Protein AF-C7N797-F1 (afdb_monomer)

Solvent-accessible surface area (backbone atoms only — not comparable to full-atom values): 4522 Å² total; per-residue (Å²): 132,85,80,53,76,70,62,59,72,73,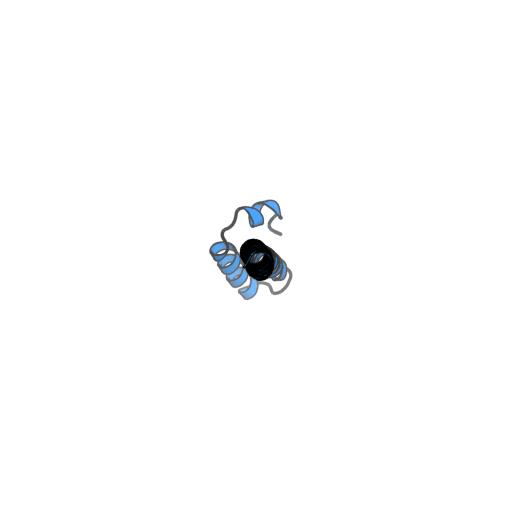48,50,75,67,55,43,49,54,52,35,58,57,42,53,75,77,40,81,79,82,44,63,60,48,54,53,51,51,51,52,53,50,50,50,54,50,50,54,52,48,53,53,50,52,52,51,51,52,51,52,51,50,52,52,50,53,53,50,53,52,50,52,51,51,66,70,77,102

Organism: Slackia heliotrinireducens (strain ATCC 29202 / DSM 20476 / NCTC 11029 / RHS 1) (NCBI:txid471855)

Radius of gyration: 24.35 Å; Cα contacts (8 Å, |Δi|>4): 14; chains: 1; bounding box: 55×19×66 Å

Foldseek 3Di:
DDDDPVVLVVDDLVRLVVVLVVCVVPDVPPSVVSVVVVVVVVVVVVVVVVVVVVVVVVVVVVVVVVVVVVVVVVVVVD

pLDDT: mean 83.98, std 11.48, range [44.59, 97.38]

Secondary structure (DSSP, 8-state):
-PPPHHHHHHS-HHHHHHHHHHHHTT--TT-HHHHHHHHHHHHHHHHHHHHHHHHHHHHHHHHHHHHHHHHHHHHHH-

Structure (mmCIF, N/CA/C/O backbone):
data_AF-C7N797-F1
#
_entry.id   AF-C7N797-F1
#
loop_
_atom_site.group_PDB
_atom_site.id
_atom_site.type_symbol
_atom_site.label_atom_id
_atom_site.label_alt_id
_atom_site.label_comp_id
_atom_site.label_asym_id
_atom_site.label_entity_id
_atom_site.label_seq_id
_atom_site.pdbx_PDB_ins_code
_atom_site.Cartn_x
_atom_site.Cartn_y
_atom_site.Cartn_z
_atom_site.occupancy
_atom_site.B_iso_or_equiv
_atom_site.auth_seq_id
_atom_site.auth_comp_id
_atom_site.auth_asym_id
_atom_site.auth_atom_id
_atom_site.pdbx_PDB_model_num
ATOM 1 N N . MET A 1 1 ? -22.444 2.368 26.003 1.00 44.59 1 MET A N 1
ATOM 2 C CA . MET A 1 1 ? -22.867 2.913 24.694 1.00 44.59 1 MET A CA 1
ATOM 3 C C . MET A 1 1 ? -21.799 2.531 23.688 1.00 44.59 1 MET A C 1
ATOM 5 O O . MET A 1 1 ? -20.632 2.738 23.983 1.00 44.59 1 MET A O 1
ATOM 9 N N . SER A 1 2 ? -22.181 1.895 22.581 1.00 53.28 2 SER A N 1
ATOM 10 C CA . SER A 1 2 ? -21.269 1.564 21.480 1.00 53.28 2 SER A CA 1
ATOM 11 C C . SER A 1 2 ? -20.811 2.867 20.830 1.00 53.28 2 SER A C 1
ATOM 13 O O . SER A 1 2 ? -21.661 3.595 20.323 1.00 53.28 2 SER A O 1
ATOM 15 N N . SER A 1 3 ? -19.515 3.179 20.858 1.00 60.62 3 SER A N 1
ATOM 16 C CA . SER A 1 3 ? -18.960 4.291 20.075 1.00 60.62 3 SER A CA 1
ATOM 17 C C . SER A 1 3 ? -19.320 4.113 18.597 1.00 60.62 3 SER A C 1
ATOM 19 O O . SER A 1 3 ? -19.359 2.981 18.102 1.00 60.62 3 SER A O 1
ATOM 21 N N . SER A 1 4 ? -19.643 5.202 17.898 1.00 69.94 4 SER A N 1
ATOM 22 C CA . SER A 1 4 ? -19.985 5.116 16.472 1.00 69.94 4 SER A CA 1
ATOM 23 C C . SER A 1 4 ? -18.715 4.976 15.633 1.00 69.94 4 SER A C 1
ATOM 25 O O . SER A 1 4 ? -17.703 5.592 15.953 1.00 69.94 4 SER A O 1
ATOM 27 N N . TYR A 1 5 ? -18.764 4.217 14.531 1.00 65.00 5 TYR A N 1
ATOM 28 C CA . TYR A 1 5 ? -17.623 4.003 13.621 1.00 65.00 5 TYR A CA 1
ATOM 29 C C . TYR A 1 5 ? -16.932 5.308 13.171 1.00 65.00 5 TYR A C 1
ATOM 31 O O . TYR A 1 5 ? -15.720 5.355 12.974 1.00 65.00 5 TYR A O 1
ATOM 39 N N . SER A 1 6 ? -17.700 6.388 13.044 1.00 66.06 6 SER A N 1
ATOM 40 C CA . SER A 1 6 ? -17.212 7.737 12.746 1.00 66.06 6 SER A CA 1
ATOM 41 C C . SER A 1 6 ? -16.273 8.288 13.821 1.00 66.06 6 SER A C 1
ATOM 43 O O . SER A 1 6 ? -15.209 8.794 13.481 1.00 66.06 6 SER A O 1
ATOM 45 N N . GLU A 1 7 ? -16.613 8.128 15.101 1.00 70.00 7 GLU A N 1
ATOM 46 C CA . GLU A 1 7 ? -15.792 8.630 16.213 1.00 70.00 7 GLU A CA 1
ATOM 47 C C . GLU A 1 7 ? -14.438 7.922 16.278 1.00 70.00 7 GLU A C 1
ATOM 49 O O . GLU A 1 7 ? -13.437 8.518 16.644 1.00 70.00 7 GLU A O 1
ATOM 54 N N . LEU A 1 8 ? -14.375 6.657 15.873 1.00 69.56 8 LEU A N 1
ATOM 55 C CA . LEU A 1 8 ? -13.128 5.891 15.849 1.00 69.56 8 LEU A CA 1
ATOM 56 C C . LEU A 1 8 ? -12.135 6.319 14.807 1.00 69.56 8 LEU A C 1
ATOM 58 O O . LEU A 1 8 ? -10.930 6.176 14.992 1.00 69.56 8 LEU A O 1
ATOM 62 N N . LYS A 1 9 ? -12.657 6.781 13.680 1.00 71.69 9 LYS A N 1
ATOM 63 C CA . LYS A 1 9 ? -11.833 7.227 12.574 1.00 71.69 9 LYS A CA 1
ATOM 64 C C . LYS A 1 9 ? -11.120 8.533 12.919 1.00 71.69 9 LYS A C 1
ATOM 66 O O . LYS A 1 9 ? -10.048 8.786 12.381 1.00 71.69 9 LYS A O 1
ATOM 71 N N . GLU A 1 10 ? -11.704 9.328 13.810 1.00 79.31 10 GLU A N 1
ATOM 72 C CA . GLU A 1 10 ? -11.152 10.603 14.267 1.00 79.31 10 GLU A CA 1
ATOM 73 C C . GLU A 1 10 ? -10.132 10.447 15.403 1.00 79.31 10 GLU A C 1
ATOM 75 O O . GLU A 1 10 ? -9.305 11.334 15.591 1.00 79.31 10 GLU A O 1
ATOM 80 N N . LEU A 1 11 ? -10.137 9.316 16.120 1.00 78.94 11 LEU A N 1
ATOM 81 C CA . LEU A 1 11 ? -9.190 9.053 17.208 1.00 78.94 11 LEU A CA 1
ATOM 82 C C . LEU A 1 11 ? -7.787 8.735 16.700 1.00 78.94 11 LEU A C 1
ATOM 84 O O . LEU A 1 11 ? -7.610 8.030 15.694 1.00 78.94 11 LEU A O 1
ATOM 88 N N . SER A 1 12 ? -6.786 9.183 17.457 1.00 81.38 12 SER A N 1
ATOM 89 C CA . SER A 1 12 ? -5.405 8.743 17.259 1.00 81.38 12 SER A CA 1
ATOM 90 C C . SER A 1 12 ? -5.230 7.271 17.659 1.00 81.38 12 SER A C 1
ATOM 92 O O . SER A 1 12 ? -6.019 6.722 18.431 1.00 81.38 12 SER A O 1
ATOM 94 N N . ASP A 1 13 ? -4.186 6.617 17.141 1.00 82.12 13 ASP A N 1
ATOM 95 C CA . ASP A 1 13 ? -3.860 5.229 17.505 1.00 82.12 13 ASP A CA 1
ATOM 96 C C . ASP A 1 13 ? -3.636 5.090 19.027 1.00 82.12 13 ASP A C 1
ATOM 98 O O . ASP A 1 13 ? -4.076 4.120 19.641 1.00 82.12 13 ASP A O 1
ATOM 102 N N . GLU A 1 14 ? -3.024 6.094 19.661 1.00 81.56 14 GLU A N 1
ATOM 103 C CA . GLU A 1 14 ? -2.780 6.135 21.110 1.00 81.56 14 GLU A CA 1
ATOM 104 C C . GLU A 1 14 ? -4.082 6.267 21.911 1.00 81.56 14 GLU A C 1
ATOM 106 O O . GLU A 1 14 ? -4.257 5.611 22.939 1.00 81.56 14 GLU A O 1
ATOM 111 N N . GLU A 1 15 ? -5.027 7.073 21.426 1.00 81.44 15 GLU A N 1
ATOM 112 C CA . GLU A 1 15 ? -6.344 7.224 22.046 1.00 81.44 15 GLU A CA 1
ATOM 113 C C . GLU A 1 15 ? -7.206 5.965 21.886 1.00 81.44 15 GLU A C 1
ATOM 115 O O . GLU A 1 15 ? -7.925 5.590 22.816 1.00 81.44 15 GLU A O 1
ATOM 120 N N . LEU A 1 16 ? -7.116 5.287 20.736 1.00 82.75 16 LEU A N 1
ATOM 121 C CA . LEU A 1 16 ? -7.736 3.980 20.489 1.00 82.75 16 LEU A CA 1
ATOM 122 C C . LEU A 1 16 ? -7.234 2.935 21.495 1.00 82.75 16 LEU A C 1
ATOM 124 O O . LEU A 1 16 ? -8.048 2.233 22.097 1.00 82.75 16 LEU A O 1
ATOM 128 N N . ILE A 1 17 ? -5.919 2.877 21.727 1.00 83.81 17 ILE A N 1
ATOM 129 C CA . ILE A 1 17 ? -5.298 1.964 22.699 1.00 83.81 17 ILE A CA 1
ATOM 130 C C . ILE A 1 17 ? -5.730 2.317 24.128 1.00 83.81 17 ILE A C 1
ATOM 132 O O . ILE A 1 17 ? -6.162 1.444 24.878 1.00 83.81 17 ILE A O 1
ATOM 136 N N . ALA A 1 18 ? -5.702 3.599 24.504 1.00 83.94 18 ALA A N 1
ATOM 137 C CA . ALA A 1 18 ? -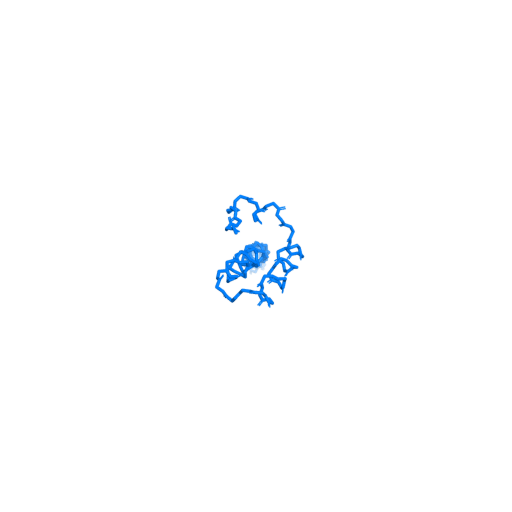6.100 4.031 25.843 1.00 83.94 18 ALA A CA 1
ATOM 138 C C . ALA A 1 18 ? -7.576 3.712 26.152 1.00 83.94 18 ALA A C 1
ATOM 140 O O . ALA A 1 18 ? -7.909 3.292 27.265 1.00 83.94 18 ALA A O 1
ATOM 141 N N . ARG A 1 19 ? -8.473 3.882 25.169 1.00 80.94 19 ARG A N 1
ATOM 142 C CA . ARG A 1 19 ? -9.896 3.532 25.307 1.00 80.94 19 A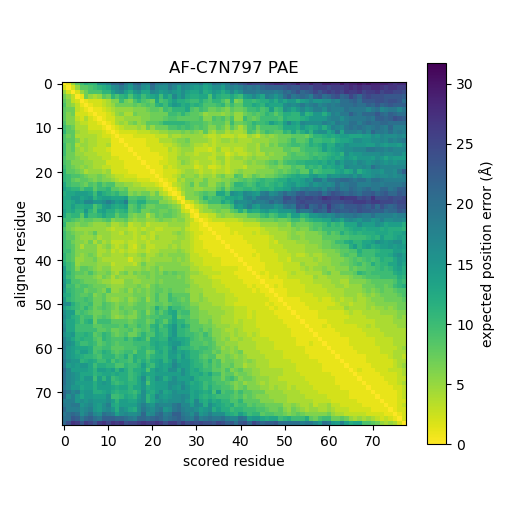RG A CA 1
ATOM 143 C C . ARG A 1 19 ? -10.115 2.025 25.346 1.00 80.94 19 ARG A C 1
ATOM 145 O O . ARG A 1 19 ? -10.901 1.570 26.178 1.00 80.94 19 ARG A O 1
ATOM 152 N N . HIS A 1 20 ? -9.399 1.265 24.516 1.00 82.94 20 HIS A N 1
ATOM 153 C CA . HIS A 1 20 ? -9.382 -0.194 24.580 1.00 82.94 20 HIS A CA 1
ATOM 154 C C . HIS A 1 20 ? -8.988 -0.672 25.982 1.00 82.94 20 HIS A C 1
ATOM 156 O O . HIS A 1 20 ? -9.748 -1.402 26.608 1.00 82.94 20 HIS A O 1
ATOM 162 N N . ASP A 1 21 ? -7.861 -0.209 26.521 1.00 80.88 21 ASP A N 1
ATOM 163 C CA . ASP A 1 21 ? -7.338 -0.675 27.810 1.00 80.88 21 ASP A CA 1
ATOM 164 C C . ASP A 1 21 ? -8.246 -0.308 28.987 1.00 80.88 21 ASP A C 1
ATOM 166 O O . ASP A 1 21 ? -8.362 -1.060 29.957 1.00 80.88 21 ASP A O 1
ATOM 170 N N . ASN A 1 22 ? -8.928 0.835 28.906 1.00 80.12 22 ASN A N 1
ATOM 171 C CA . ASN A 1 22 ? -9.895 1.255 29.914 1.00 80.12 22 ASN A CA 1
ATOM 172 C C . ASN A 1 22 ? -11.176 0.398 29.860 1.00 80.12 22 ASN A C 1
ATOM 174 O O . ASN A 1 22 ? -11.675 -0.065 30.890 1.00 80.12 22 ASN A O 1
ATOM 178 N N . HIS A 1 23 ? -11.684 0.119 28.657 1.00 78.50 23 HIS A N 1
ATOM 179 C CA . HIS A 1 23 ? -12.880 -0.705 28.470 1.00 78.50 23 HIS A CA 1
ATOM 180 C C . HIS A 1 23 ? -12.628 -2.195 28.705 1.00 78.50 23 HIS A C 1
ATOM 182 O O . HIS A 1 23 ? -13.462 -2.842 29.332 1.00 78.50 23 HIS A O 1
ATOM 188 N N . ALA A 1 24 ? -11.467 -2.724 28.320 1.00 76.56 24 ALA A 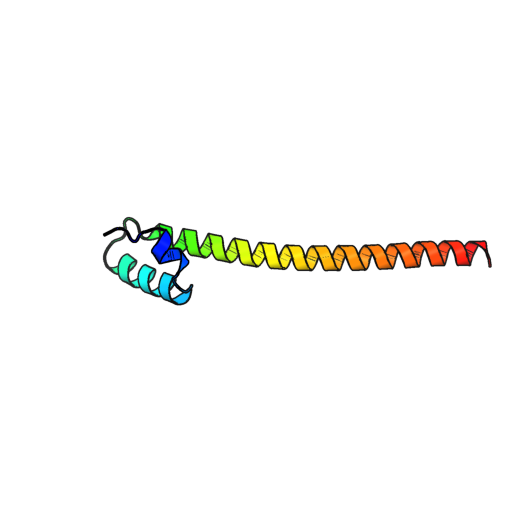N 1
ATOM 189 C CA . ALA A 1 24 ? -11.069 -4.109 28.567 1.00 76.56 24 ALA A CA 1
ATOM 190 C C . ALA A 1 24 ? -10.991 -4.441 30.065 1.00 76.56 24 ALA A C 1
ATOM 192 O O . ALA A 1 24 ? -11.291 -5.563 30.466 1.00 76.56 24 ALA A O 1
ATOM 193 N N . ARG A 1 25 ? -10.648 -3.458 30.912 1.00 74.31 25 ARG A N 1
ATOM 194 C CA . ARG A 1 25 ? -10.630 -3.615 32.378 1.00 74.31 25 ARG A CA 1
ATOM 195 C C . ARG A 1 25 ? -12.018 -3.760 33.000 1.00 74.31 25 ARG A C 1
ATOM 197 O O . ARG A 1 25 ? -12.127 -4.296 34.097 1.00 74.31 25 ARG A O 1
ATOM 204 N N . THR A 1 26 ? -13.058 -3.253 32.342 1.00 72.38 26 THR A N 1
ATOM 205 C CA . THR A 1 26 ? -14.413 -3.136 32.909 1.00 72.38 26 THR A CA 1
ATOM 206 C C . THR A 1 26 ? -15.449 -4.000 32.190 1.00 72.38 26 THR A C 1
ATOM 208 O O . THR A 1 26 ? -16.433 -4.409 32.800 1.00 72.38 26 THR A O 1
ATOM 211 N N . THR A 1 27 ? -15.219 -4.341 30.922 1.00 63.94 27 THR A N 1
ATOM 212 C CA . THR A 1 27 ? -16.143 -5.102 30.073 1.00 63.94 27 THR A CA 1
ATOM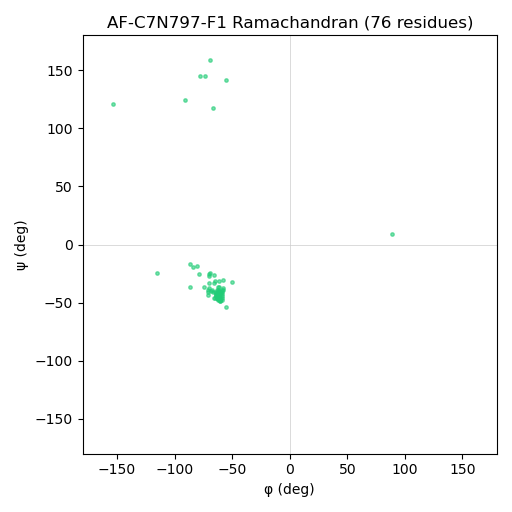 213 C C . THR A 1 27 ? -15.362 -5.858 29.002 1.00 63.94 27 THR A C 1
ATOM 215 O O . THR A 1 27 ? -14.688 -5.251 28.184 1.00 63.94 27 THR A O 1
ATOM 218 N N . SER A 1 28 ? -15.473 -7.188 28.964 1.00 62.84 28 SER A N 1
ATOM 219 C CA . SER A 1 28 ? -14.784 -8.012 27.952 1.00 62.84 28 SER A CA 1
ATOM 220 C C . SER A 1 28 ? -15.509 -8.053 26.599 1.00 62.84 28 SER A C 1
ATOM 222 O O . SER A 1 28 ? -14.908 -8.420 25.592 1.00 62.84 28 SER A O 1
ATOM 224 N N . VAL A 1 29 ? -16.799 -7.711 26.553 1.00 68.25 29 VAL A N 1
ATOM 225 C CA . VAL A 1 29 ? -17.625 -7.828 25.343 1.00 68.25 29 VAL A CA 1
ATOM 226 C C . VAL A 1 29 ? -17.561 -6.527 24.542 1.00 68.25 29 VAL A C 1
ATOM 228 O O . VAL A 1 29 ? -17.894 -5.466 25.062 1.00 68.25 29 VAL A O 1
ATOM 231 N N . GLY A 1 30 ? -17.167 -6.610 23.267 1.00 67.50 30 GLY A N 1
ATOM 232 C CA . GLY A 1 30 ? -17.198 -5.479 22.330 1.00 67.50 30 GLY A CA 1
ATOM 233 C C . GLY A 1 30 ? -15.941 -4.604 22.289 1.00 67.50 30 GLY A C 1
ATOM 234 O O . GLY A 1 30 ? -15.969 -3.564 21.643 1.00 67.50 30 GLY A O 1
ATOM 235 N N . VAL A 1 31 ? -14.838 -5.000 22.935 1.00 77.06 31 VAL A N 1
ATOM 236 C CA . VAL A 1 31 ? -13.565 -4.245 22.892 1.00 77.06 31 VAL A CA 1
ATOM 237 C C . VAL A 1 31 ? -12.692 -4.630 21.688 1.00 77.06 31 VAL A C 1
ATOM 239 O O . VAL A 1 31 ? -11.814 -3.871 21.289 1.00 77.06 31 VAL A O 1
ATOM 242 N N . SER A 1 32 ? -12.967 -5.774 21.053 1.00 78.50 32 SER A N 1
ATOM 243 C CA . SER A 1 32 ? -12.209 -6.281 19.897 1.00 78.50 32 SER A CA 1
ATOM 244 C C . SER A 1 32 ? -12.189 -5.314 18.715 1.00 78.50 32 SER A C 1
ATOM 246 O O . SER A 1 32 ? -11.195 -5.234 18.005 1.00 78.50 32 SER A O 1
ATOM 248 N N . TYR A 1 33 ? -13.244 -4.518 18.547 1.00 79.88 33 TYR A N 1
ATOM 249 C CA . TYR A 1 33 ? -13.360 -3.625 17.401 1.00 79.88 33 TYR A CA 1
ATOM 250 C C . TYR A 1 33 ? -12.285 -2.503 17.406 1.00 79.88 33 TYR A C 1
ATOM 252 O O . TYR A 1 33 ? -11.894 -2.025 16.341 1.00 79.88 33 TYR A O 1
ATOM 260 N N . TYR A 1 34 ? -11.760 -2.114 18.580 1.00 80.88 34 TYR A N 1
ATOM 261 C CA . TYR A 1 34 ? -10.625 -1.183 18.684 1.00 80.88 34 TYR A CA 1
ATOM 262 C C . TYR A 1 34 ? -9.350 -1.787 18.075 1.00 80.88 34 TYR A C 1
ATOM 264 O O . TYR A 1 34 ? -8.605 -1.101 17.375 1.00 80.88 34 TYR A O 1
ATOM 272 N N . LEU A 1 35 ? -9.121 -3.082 18.319 1.00 82.94 35 LEU A N 1
ATOM 273 C CA . LEU A 1 35 ? -7.985 -3.822 17.767 1.00 82.94 35 LEU A CA 1
ATOM 274 C C . LEU A 1 35 ? -8.152 -4.046 16.263 1.00 82.94 35 LEU A C 1
ATOM 276 O O . LEU A 1 35 ? -7.186 -3.896 15.521 1.00 82.94 35 LEU A O 1
ATOM 280 N N . ASP A 1 36 ? -9.374 -4.336 15.808 1.00 85.69 36 ASP A N 1
ATOM 281 C CA . ASP A 1 36 ? -9.679 -4.502 14.383 1.00 85.69 36 ASP A CA 1
ATOM 282 C C . ASP A 1 36 ? -9.392 -3.214 13.590 1.00 85.69 36 ASP A C 1
ATOM 284 O O . ASP A 1 36 ? -8.821 -3.258 12.498 1.00 85.69 36 ASP A O 1
ATOM 288 N N . GLU A 1 37 ? -9.732 -2.045 14.146 1.00 83.00 37 GLU A N 1
ATOM 289 C CA . GLU A 1 37 ? -9.432 -0.754 13.518 1.00 83.00 37 GLU A CA 1
ATOM 290 C C . GLU A 1 37 ? -7.925 -0.454 13.505 1.00 83.00 37 GLU A C 1
ATOM 292 O O . GLU A 1 37 ? -7.404 0.005 12.485 1.00 83.00 37 GLU A O 1
ATOM 297 N N . LEU A 1 38 ? -7.201 -0.766 14.586 1.00 86.25 38 LEU A N 1
ATOM 298 C CA . LEU A 1 38 ? -5.743 -0.618 14.629 1.00 86.25 38 LEU A CA 1
ATOM 299 C C . LEU A 1 38 ? -5.059 -1.530 13.594 1.00 86.25 38 LEU A C 1
ATOM 301 O O . LEU A 1 38 ? -4.221 -1.067 12.819 1.00 86.25 38 LEU A O 1
ATOM 305 N N . ALA A 1 39 ? -5.485 -2.793 13.503 1.00 86.00 39 ALA A N 1
ATOM 306 C CA . ALA A 1 39 ? -4.985 -3.755 12.522 1.00 86.00 39 ALA A CA 1
ATOM 307 C C . ALA A 1 39 ? -5.267 -3.309 11.076 1.00 86.00 39 ALA A C 1
ATOM 309 O O . ALA A 1 39 ? -4.428 -3.480 10.183 1.00 86.00 39 ALA A O 1
ATOM 310 N N . ARG A 1 40 ? -6.425 -2.681 10.832 1.00 88.00 40 ARG A N 1
ATOM 311 C CA . ARG A 1 40 ? -6.760 -2.081 9.534 1.00 88.00 40 ARG A CA 1
ATOM 312 C C . ARG A 1 40 ? -5.809 -0.936 9.178 1.00 88.00 40 ARG A C 1
ATOM 314 O O . ARG A 1 40 ? -5.323 -0.883 8.045 1.00 88.00 40 ARG A O 1
ATOM 321 N N . ARG A 1 41 ? -5.525 -0.033 10.125 1.00 87.75 41 ARG A N 1
ATOM 322 C CA . ARG A 1 41 ? -4.595 1.097 9.932 1.00 87.75 41 ARG A CA 1
ATOM 323 C C . ARG A 1 41 ? -3.169 0.615 9.678 1.00 87.75 41 ARG A C 1
ATOM 325 O O . ARG A 1 41 ? -2.514 1.092 8.748 1.00 87.75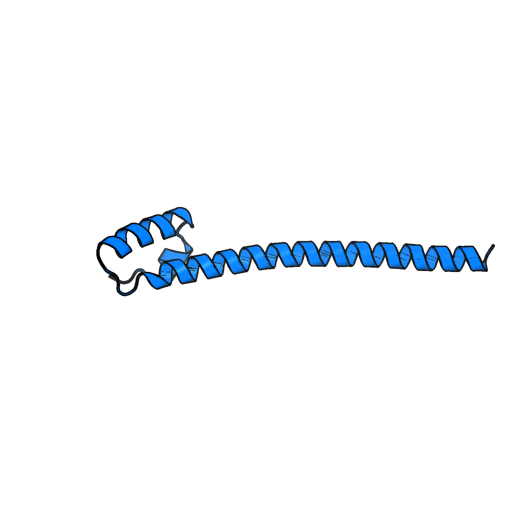 41 ARG A O 1
ATOM 332 N N . GLU A 1 42 ? -2.709 -0.363 10.449 1.00 88.06 42 GLU A N 1
ATOM 333 C CA . GLU A 1 42 ? -1.391 -0.970 10.278 1.00 88.06 42 GLU A CA 1
ATOM 334 C C . GLU A 1 42 ? -1.256 -1.652 8.911 1.00 88.06 42 GLU A C 1
ATOM 336 O O . GLU A 1 42 ? -0.299 -1.389 8.179 1.00 88.06 42 GLU A O 1
ATOM 341 N N . SER A 1 43 ? -2.265 -2.426 8.501 1.00 84.88 43 SER A N 1
ATOM 342 C CA . SER A 1 43 ? -2.316 -3.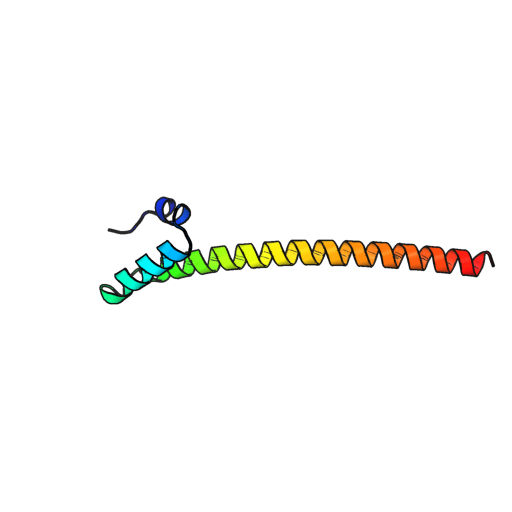036 7.166 1.00 84.88 43 SER A CA 1
ATOM 343 C C . SER A 1 43 ? -2.248 -1.986 6.050 1.00 84.88 43 SER A C 1
ATOM 345 O O . SER A 1 43 ? -1.543 -2.179 5.057 1.00 84.88 43 SER A O 1
ATOM 347 N N . GLY A 1 44 ? -2.918 -0.842 6.224 1.00 89.31 44 GLY A N 1
ATOM 348 C CA . GLY A 1 44 ? -2.829 0.296 5.306 1.00 89.31 44 GLY A CA 1
ATOM 349 C C . GLY A 1 44 ? -1.406 0.854 5.185 1.00 89.31 44 GLY A C 1
ATOM 350 O O . GLY A 1 44 ? -0.886 0.988 4.076 1.00 89.31 44 GLY A O 1
ATOM 351 N N . ARG A 1 45 ? -0.734 1.105 6.317 1.00 89.19 45 ARG A N 1
ATOM 352 C CA . ARG A 1 45 ? 0.659 1.596 6.363 1.00 89.19 45 ARG A CA 1
ATOM 353 C C . ARG A 1 45 ? 1.654 0.619 5.734 1.00 89.19 45 ARG A C 1
ATOM 355 O O . ARG A 1 45 ? 2.580 1.036 5.028 1.00 89.19 45 ARG A O 1
ATOM 362 N N . ILE A 1 46 ? 1.472 -0.676 5.988 1.00 88.44 46 ILE A N 1
ATOM 363 C CA . ILE A 1 46 ? 2.282 -1.742 5.392 1.00 88.44 46 ILE A CA 1
ATOM 364 C C . ILE A 1 46 ? 2.100 -1.738 3.871 1.00 88.44 46 ILE A C 1
ATOM 366 O O . ILE A 1 46 ? 3.089 -1.746 3.137 1.00 88.44 46 ILE A O 1
ATOM 370 N N . ASN A 1 47 ? 0.859 -1.651 3.388 1.00 89.38 47 ASN A N 1
ATOM 371 C CA . ASN A 1 47 ? 0.570 -1.623 1.958 1.00 89.38 47 ASN A CA 1
ATOM 372 C C . ASN A 1 47 ? 1.169 -0.386 1.264 1.00 89.38 47 ASN A C 1
ATOM 374 O O . ASN A 1 47 ? 1.775 -0.506 0.202 1.00 89.38 47 ASN A O 1
ATOM 378 N N . GLU A 1 48 ? 1.088 0.799 1.874 1.00 90.38 48 GLU A N 1
ATOM 379 C CA . GLU A 1 48 ? 1.743 2.002 1.339 1.00 90.38 48 GLU A CA 1
ATOM 380 C C . GLU A 1 48 ? 3.266 1.851 1.244 1.00 90.38 48 GLU A C 1
ATOM 382 O O . GLU A 1 48 ? 3.887 2.273 0.262 1.00 90.38 48 GLU A O 1
ATOM 387 N N . SER A 1 49 ? 3.874 1.236 2.257 1.00 89.19 49 SER A N 1
ATOM 388 C CA . SER A 1 49 ? 5.313 0.969 2.284 1.00 89.19 49 SER A CA 1
ATOM 389 C C . SER A 1 49 ? 5.708 -0.049 1.213 1.00 89.19 49 SER A C 1
ATOM 391 O O . SER A 1 49 ? 6.693 0.159 0.499 1.00 89.19 49 SER A O 1
ATOM 393 N N . MET A 1 50 ? 4.900 -1.097 1.025 1.00 88.56 50 MET A N 1
ATOM 394 C CA . MET A 1 50 ? 5.067 -2.059 -0.063 1.00 88.56 50 MET A CA 1
ATOM 395 C C . MET A 1 50 ? 4.950 -1.388 -1.432 1.00 88.56 50 MET A C 1
ATOM 397 O O . MET A 1 50 ? 5.834 -1.572 -2.260 1.00 88.56 50 MET A O 1
ATOM 401 N N . LEU A 1 51 ? 3.946 -0.535 -1.658 1.00 92.62 51 LEU A N 1
ATOM 402 C CA . LEU A 1 51 ? 3.791 0.200 -2.919 1.00 92.62 51 LEU A CA 1
ATOM 403 C C . LEU A 1 51 ? 5.007 1.081 -3.233 1.00 92.62 51 LEU A C 1
ATOM 405 O O . LEU A 1 51 ? 5.453 1.132 -4.382 1.00 92.62 51 LEU A O 1
ATOM 409 N N . LYS A 1 52 ? 5.571 1.765 -2.230 1.00 89.88 52 LYS A N 1
ATOM 410 C CA . LYS A 1 52 ? 6.819 2.531 -2.393 1.00 89.88 52 LYS A CA 1
ATOM 411 C C . LYS A 1 52 ? 7.981 1.612 -2.776 1.00 89.88 52 LYS A C 1
ATOM 413 O O . LYS A 1 52 ? 8.709 1.926 -3.714 1.00 89.88 52 LYS A O 1
ATOM 418 N N . CYS A 1 53 ? 8.125 0.473 -2.101 1.00 92.19 53 CYS A N 1
ATOM 419 C CA . CYS A 1 53 ? 9.151 -0.522 -2.407 1.00 92.19 53 CYS A CA 1
ATOM 420 C C . CYS A 1 53 ? 9.013 -1.069 -3.839 1.00 92.19 53 CYS A C 1
ATOM 422 O O . CYS A 1 53 ? 9.968 -1.031 -4.610 1.00 92.19 53 CYS A O 1
ATOM 424 N N . THR A 1 54 ? 7.810 -1.475 -4.250 1.00 93.56 54 THR A N 1
ATOM 425 C CA . THR A 1 54 ? 7.528 -1.967 -5.606 1.00 93.56 54 THR A CA 1
ATOM 426 C C . THR A 1 54 ? 7.859 -0.926 -6.675 1.00 93.56 54 THR A C 1
ATOM 428 O O . THR A 1 54 ? 8.427 -1.273 -7.712 1.00 93.56 54 THR A O 1
ATOM 431 N N . LYS A 1 55 ? 7.567 0.359 -6.427 1.00 93.38 55 LYS A N 1
ATOM 432 C CA . LYS A 1 55 ? 7.953 1.452 -7.335 1.00 93.38 55 LYS A CA 1
ATOM 433 C C . LYS A 1 55 ? 9.472 1.560 -7.483 1.00 93.38 55 LYS A C 1
ATOM 435 O O . LYS A 1 55 ? 9.956 1.672 -8.606 1.00 93.38 55 LYS A O 1
ATOM 440 N N . TRP A 1 56 ? 10.218 1.475 -6.382 1.00 94.38 56 TRP A N 1
ATOM 441 C CA . TRP A 1 56 ? 11.684 1.488 -6.413 1.00 94.38 56 TRP A CA 1
ATOM 442 C C . TRP A 1 56 ? 12.269 0.282 -7.143 1.00 94.38 56 TRP A C 1
ATOM 444 O O . TRP A 1 56 ? 13.152 0.454 -7.980 1.00 94.38 56 TRP A O 1
ATOM 454 N N . ILE A 1 57 ? 11.738 -0.916 -6.890 1.00 94.94 57 ILE A N 1
ATOM 455 C CA . ILE A 1 57 ? 12.140 -2.136 -7.600 1.00 94.94 57 ILE A CA 1
ATOM 456 C C . ILE A 1 57 ? 11.900 -1.968 -9.103 1.00 94.94 57 ILE A C 1
ATOM 458 O O . ILE A 1 57 ? 12.807 -2.189 -9.897 1.00 94.94 57 ILE A O 1
ATOM 462 N N . THR A 1 58 ? 10.717 -1.489 -9.497 1.00 93.75 58 THR A N 1
ATOM 463 C CA . THR A 1 58 ? 10.375 -1.257 -10.911 1.00 93.75 58 THR A CA 1
ATOM 464 C C . THR A 1 58 ? 11.332 -0.258 -11.569 1.00 93.75 58 THR A C 1
ATOM 466 O O . THR A 1 58 ? 11.786 -0.480 -12.694 1.00 93.75 58 THR A O 1
ATOM 469 N N . ALA A 1 59 ? 11.688 0.821 -10.866 1.00 96.12 59 ALA A N 1
ATOM 470 C CA . ALA A 1 59 ? 12.666 1.792 -11.347 1.00 96.12 59 ALA A CA 1
ATOM 471 C C . ALA A 1 59 ? 14.053 1.153 -11.534 1.00 96.12 59 ALA A C 1
ATOM 473 O O . ALA A 1 59 ? 14.653 1.301 -12.598 1.00 96.12 59 ALA A O 1
ATOM 474 N N . MET A 1 60 ? 14.535 0.383 -10.552 1.00 96.19 60 MET A N 1
ATOM 475 C CA . MET A 1 60 ? 15.815 -0.328 -10.644 1.00 96.19 60 MET A CA 1
ATOM 476 C C . MET A 1 60 ? 15.840 -1.334 -11.799 1.00 96.19 60 MET A C 1
ATOM 478 O O . MET A 1 60 ? 16.799 -1.351 -12.570 1.00 96.19 60 MET A O 1
ATOM 482 N N . THR A 1 61 ? 14.781 -2.128 -11.975 1.00 96.19 61 THR A N 1
ATOM 483 C CA . THR A 1 61 ? 14.664 -3.079 -13.091 1.00 96.19 61 THR A CA 1
ATOM 484 C C . THR A 1 61 ? 14.673 -2.364 -14.439 1.00 96.19 61 THR A C 1
ATOM 486 O O . THR A 1 61 ? 15.337 -2.817 -15.367 1.00 96.19 61 THR A O 1
ATOM 489 N N . THR A 1 62 ? 13.998 -1.217 -14.544 1.00 96.25 62 THR A N 1
ATOM 490 C CA . THR A 1 62 ? 13.983 -0.411 -15.774 1.00 96.25 62 THR A CA 1
ATOM 491 C C . THR A 1 62 ? 15.377 0.121 -16.109 1.00 96.25 62 THR A C 1
ATOM 493 O O . THR A 1 62 ? 15.818 0.031 -17.254 1.00 96.25 62 THR A O 1
ATOM 496 N N . VAL A 1 63 ? 16.110 0.617 -15.107 1.00 97.31 63 VAL A N 1
ATOM 497 C CA . VAL A 1 63 ? 17.499 1.073 -15.276 1.00 97.31 63 VAL A CA 1
ATOM 498 C C . VAL A 1 63 ? 18.407 -0.083 -15.698 1.00 97.31 63 VAL A C 1
ATOM 500 O O . VAL A 1 63 ? 19.170 0.053 -16.653 1.00 97.31 63 VAL A O 1
ATOM 503 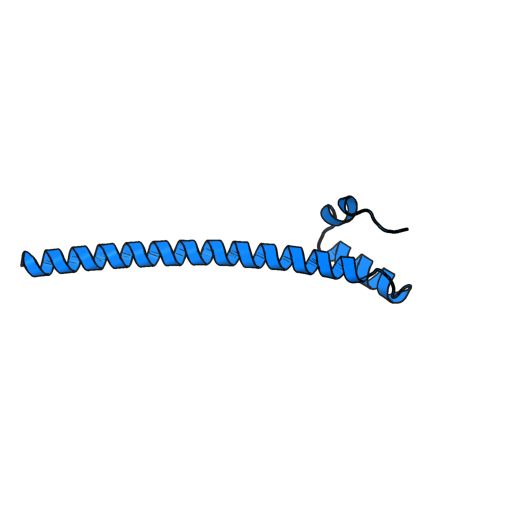N N . MET A 1 64 ? 18.297 -1.238 -15.037 1.00 96.88 64 MET A N 1
ATOM 504 C CA . MET A 1 64 ? 19.080 -2.433 -15.360 1.00 96.88 64 MET A CA 1
ATOM 505 C C . MET A 1 64 ? 18.800 -2.937 -16.781 1.00 96.88 64 MET A C 1
ATOM 507 O O . MET A 1 64 ? 19.728 -3.315 -17.498 1.00 96.88 64 MET A O 1
ATOM 511 N N . LEU A 1 65 ? 17.538 -2.905 -17.215 1.00 96.81 65 LEU A N 1
ATOM 512 C CA . LEU A 1 65 ? 17.146 -3.250 -18.578 1.00 96.81 65 LEU A CA 1
ATOM 513 C C . LEU A 1 65 ? 17.786 -2.293 -19.591 1.00 96.81 65 LEU A C 1
ATOM 515 O O . LEU A 1 65 ? 18.399 -2.747 -20.555 1.00 96.81 65 LEU A O 1
ATOM 519 N N . GLY A 1 66 ? 17.707 -0.981 -19.346 1.00 97.38 66 GLY A N 1
ATOM 520 C CA . GLY A 1 66 ? 18.340 0.030 -20.196 1.00 97.38 66 GLY A CA 1
ATOM 521 C C . GLY A 1 66 ? 19.855 -0.155 -20.301 1.00 97.38 66 GLY A C 1
ATOM 522 O O . GLY A 1 66 ? 20.404 -0.142 -21.402 1.00 97.38 66 GLY A O 1
ATOM 523 N N . ALA A 1 67 ? 20.524 -0.416 -19.175 1.00 96.31 67 ALA A N 1
ATOM 524 C CA . ALA A 1 67 ? 21.955 -0.709 -19.144 1.00 96.31 67 ALA A CA 1
ATOM 525 C C . ALA A 1 67 ? 22.300 -1.995 -19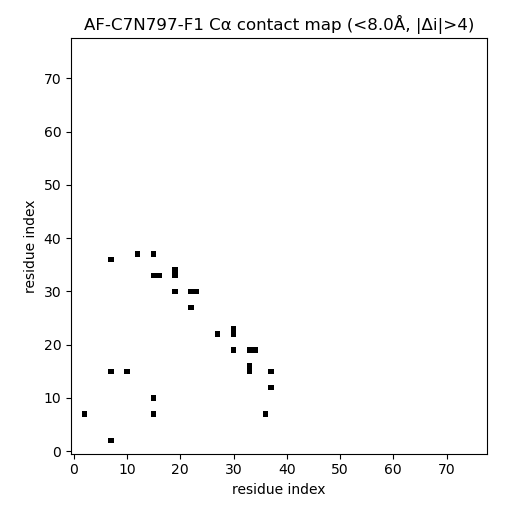.911 1.00 96.31 67 ALA A C 1
ATOM 527 O O . ALA A 1 67 ? 23.292 -2.034 -20.635 1.00 96.31 67 ALA A O 1
ATOM 528 N N . THR A 1 68 ? 21.462 -3.030 -19.805 1.00 96.75 68 THR A N 1
ATOM 529 C CA . THR A 1 68 ? 21.646 -4.298 -20.524 1.00 96.75 68 THR A CA 1
ATOM 530 C C . THR A 1 68 ? 21.521 -4.095 -22.033 1.00 96.75 68 THR A C 1
ATOM 532 O O . THR A 1 68 ? 22.383 -4.550 -22.780 1.00 96.75 68 THR A O 1
ATOM 535 N N . ILE A 1 69 ? 20.503 -3.357 -22.492 1.00 97.00 69 ILE A N 1
ATOM 536 C CA . ILE A 1 69 ? 20.324 -3.017 -23.912 1.00 97.00 69 ILE A CA 1
ATOM 537 C C . ILE A 1 69 ? 21.520 -2.210 -24.425 1.00 97.00 69 ILE A C 1
ATOM 539 O O . ILE A 1 69 ? 22.088 -2.550 -25.461 1.00 97.00 69 ILE A O 1
ATOM 543 N N . ALA A 1 70 ? 21.940 -1.176 -23.690 1.00 96.31 70 ALA A N 1
ATOM 544 C CA . ALA A 1 70 ? 23.096 -0.364 -24.058 1.00 96.31 70 ALA A CA 1
ATOM 545 C C . ALA A 1 70 ? 24.375 -1.208 -24.167 1.00 96.31 70 ALA A C 1
ATOM 547 O O . ALA A 1 70 ? 25.130 -1.057 -25.125 1.00 96.31 70 ALA A O 1
ATOM 548 N N . ASN A 1 71 ? 24.585 -2.134 -23.228 1.00 96.50 71 ASN A N 1
ATOM 549 C CA . ASN A 1 71 ? 25.729 -3.038 -23.242 1.00 96.50 71 ASN A CA 1
ATOM 550 C C . ASN A 1 71 ? 25.704 -3.984 -24.453 1.00 96.50 71 ASN A C 1
ATOM 552 O O . ASN A 1 71 ? 26.732 -4.179 -25.094 1.00 96.50 71 ASN A O 1
ATOM 556 N N . VAL A 1 72 ? 24.535 -4.528 -24.810 1.00 96.56 72 VAL A N 1
ATOM 557 C CA . VAL A 1 72 ? 24.372 -5.369 -26.009 1.00 96.56 72 VAL A CA 1
ATOM 558 C C . VAL A 1 72 ? 24.656 -4.575 -27.284 1.00 96.56 72 VAL A C 1
ATOM 560 O O . VAL A 1 72 ? 25.393 -5.052 -28.141 1.00 96.56 72 VAL A O 1
ATOM 563 N N . ILE A 1 73 ? 24.126 -3.355 -27.407 1.00 96.62 73 ILE A N 1
ATOM 564 C CA . ILE A 1 73 ? 24.390 -2.488 -28.566 1.00 96.62 73 ILE A CA 1
ATOM 565 C C . ILE A 1 73 ? 25.887 -2.194 -28.676 1.00 96.62 73 ILE A C 1
ATOM 567 O O . ILE A 1 73 ? 26.467 -2.342 -29.749 1.00 96.62 73 ILE A O 1
ATOM 571 N N . LEU A 1 74 ? 26.525 -1.819 -27.566 1.00 95.56 74 LEU A N 1
ATOM 572 C CA . LEU A 1 74 ? 27.952 -1.520 -27.534 1.00 95.56 74 LEU A CA 1
ATOM 573 C C . LEU A 1 74 ? 28.803 -2.743 -27.901 1.00 95.56 74 LEU A C 1
ATOM 575 O O . LEU A 1 74 ? 29.799 -2.585 -28.594 1.00 95.56 74 LEU A O 1
ATOM 579 N N . ALA A 1 75 ? 28.398 -3.945 -27.490 1.00 94.38 75 ALA A N 1
ATOM 580 C CA . ALA A 1 75 ? 29.077 -5.190 -27.842 1.00 94.38 75 ALA A CA 1
ATOM 581 C C . ALA A 1 75 ? 28.925 -5.590 -29.321 1.00 94.38 75 ALA A C 1
ATOM 583 O O . ALA A 1 75 ? 29.769 -6.318 -29.824 1.00 94.38 75 ALA A O 1
ATOM 584 N N . ILE A 1 76 ? 27.860 -5.156 -30.004 1.00 94.62 76 ILE A N 1
ATOM 585 C CA . ILE A 1 76 ? 27.642 -5.429 -31.437 1.00 94.62 76 ILE A CA 1
ATOM 586 C C . ILE A 1 76 ? 28.338 -4.381 -32.317 1.00 94.62 76 ILE A C 1
ATOM 588 O O . ILE A 1 76 ? 28.809 -4.702 -33.404 1.00 94.62 76 ILE A O 1
ATOM 592 N N . VAL A 1 77 ? 28.356 -3.118 -31.879 1.00 92.06 77 VAL A N 1
ATOM 593 C CA . VAL A 1 77 ? 28.963 -2.001 -32.627 1.00 92.06 77 VAL A CA 1
ATOM 594 C C . VAL A 1 77 ? 30.490 -1.977 -32.493 1.00 92.06 77 VAL A C 1
ATOM 596 O O . VAL A 1 77 ? 31.164 -1.427 -33.364 1.00 92.06 77 VAL A O 1
ATOM 599 N N . ARG A 1 78 ? 31.029 -2.534 -31.405 1.00 71.19 78 ARG A N 1
ATOM 600 C CA . ARG A 1 78 ? 32.468 -2.659 -31.155 1.00 71.19 78 ARG A CA 1
ATOM 601 C C . ARG A 1 78 ? 33.031 -3.935 -31.769 1.00 71.19 78 ARG A C 1
ATOM 603 O O . ARG A 1 78 ? 34.120 -3.829 -32.372 1.00 71.19 78 ARG A O 1
#

Sequence (78 aa):
MSSSYSELKELSDEELIARHDNHARTTSVGVSYYLDELARRESGRINESMLKCTKWITAMTTVMLGATIANVILAIVR

Mean predicted aligned error: 8.75 Å